Protein AF-A0A7C4VIV5-F1 (afdb_monomer_lite)

Radius of gyration: 17.51 Å; chains: 1; bounding box: 39×31×44 Å

pLDDT: mean 80.07, std 12.73, range [42.81, 94.5]

Structure (mmCIF, N/CA/C/O backbone):
data_AF-A0A7C4VIV5-F1
#
_entry.id   AF-A0A7C4VIV5-F1
#
loop_
_atom_site.group_PDB
_atom_site.id
_atom_site.type_symbol
_atom_site.label_atom_id
_atom_site.label_alt_id
_atom_site.label_comp_id
_atom_site.label_asym_id
_atom_site.label_entity_id
_atom_site.label_seq_id
_atom_site.pdbx_PDB_ins_code
_atom_site.Cartn_x
_atom_site.Cartn_y
_atom_site.Cartn_z
_atom_site.occupancy
_atom_site.B_iso_or_equiv
_atom_site.auth_seq_id
_atom_site.auth_comp_id
_atom_site.auth_asym_id
_atom_site.auth_atom_id
_atom_site.pdbx_PDB_model_num
ATOM 1 N N . MET A 1 1 ? 10.163 8.327 14.473 1.00 42.81 1 MET A N 1
ATOM 2 C CA . MET A 1 1 ? 9.371 8.038 15.684 1.00 42.81 1 MET A CA 1
ATOM 3 C C . MET A 1 1 ? 8.022 7.521 15.226 1.00 42.81 1 MET A C 1
ATOM 5 O O . MET A 1 1 ? 7.476 8.104 14.304 1.00 42.81 1 MET A O 1
ATOM 9 N N . THR A 1 2 ? 7.533 6.411 15.775 1.00 55.75 2 THR A N 1
ATOM 10 C CA . THR A 1 2 ? 6.144 5.966 15.572 1.00 55.75 2 THR A CA 1
ATOM 11 C C . THR A 1 2 ? 5.234 6.867 16.392 1.00 55.75 2 THR A C 1
ATOM 13 O O . THR A 1 2 ? 5.398 6.943 17.608 1.00 55.75 2 THR A O 1
ATOM 16 N N . ASN A 1 3 ? 4.321 7.575 15.735 1.00 67.56 3 ASN A N 1
ATOM 17 C CA . ASN A 1 3 ? 3.334 8.410 16.404 1.00 67.56 3 ASN A CA 1
ATOM 18 C C . ASN A 1 3 ? 2.073 7.562 16.594 1.00 67.56 3 ASN A C 1
ATOM 20 O O . ASN A 1 3 ? 1.203 7.528 15.731 1.00 67.56 3 ASN A O 1
ATOM 24 N N . GLY A 1 4 ? 2.036 6.771 17.664 1.00 72.25 4 GLY A N 1
ATOM 25 C CA . GLY A 1 4 ? 0.949 5.831 17.920 1.00 72.25 4 GLY A CA 1
ATOM 26 C C . GLY A 1 4 ? 0.474 5.930 19.358 1.00 72.25 4 GLY A C 1
ATOM 27 O O . GLY A 1 4 ? 1.285 5.898 20.283 1.00 72.25 4 GLY A O 1
ATOM 28 N N . LYS A 1 5 ? -0.841 6.044 19.542 1.00 80.31 5 LYS A N 1
ATOM 29 C CA . LYS A 1 5 ? -1.493 5.890 20.847 1.00 80.31 5 LYS A CA 1
ATOM 30 C C . LYS A 1 5 ? -2.266 4.580 20.853 1.00 80.31 5 LYS A C 1
ATOM 32 O O . LYS A 1 5 ? -2.682 4.097 19.803 1.00 80.31 5 LYS A O 1
ATOM 37 N N . VAL A 1 6 ? -2.439 4.004 22.033 1.00 83.75 6 VAL A N 1
ATOM 38 C CA . VAL A 1 6 ? -3.310 2.847 22.235 1.00 83.75 6 VAL A CA 1
ATOM 39 C C . VAL A 1 6 ? -4.569 3.339 22.929 1.00 83.75 6 VAL A C 1
ATOM 41 O O . VAL A 1 6 ? -4.486 4.086 23.902 1.00 83.75 6 VAL A O 1
ATOM 44 N N . GLU A 1 7 ? -5.724 2.938 22.415 1.00 86.12 7 GLU A N 1
ATOM 45 C CA . GLU A 1 7 ? -7.029 3.276 22.970 1.00 86.12 7 GLU A CA 1
ATOM 46 C C . GLU A 1 7 ? -7.867 2.013 23.144 1.00 86.12 7 GLU A C 1
ATOM 48 O O . GLU A 1 7 ? -7.751 1.041 22.392 1.00 86.12 7 GLU A O 1
ATOM 53 N N . PHE A 1 8 ? -8.725 2.017 24.160 1.00 84.12 8 PHE A N 1
ATOM 54 C CA . PHE A 1 8 ? -9.657 0.924 24.381 1.00 84.12 8 PHE A CA 1
ATOM 55 C C . PHE A 1 8 ? -10.853 1.051 23.433 1.00 84.12 8 PHE A C 1
ATOM 57 O O . PHE A 1 8 ? -11.675 1.958 23.563 1.00 84.12 8 PHE A O 1
ATOM 64 N N . VAL A 1 9 ? -10.974 0.106 22.503 1.00 77.00 9 VAL A N 1
ATOM 65 C CA . VAL A 1 9 ? -12.072 0.015 21.540 1.00 77.00 9 VAL A CA 1
ATOM 66 C C . VAL A 1 9 ? -13.219 -0.754 22.189 1.00 77.00 9 VAL A C 1
ATOM 68 O O . VAL A 1 9 ? -13.153 -1.976 22.380 1.00 77.00 9 VAL A O 1
ATOM 71 N N . LYS A 1 10 ? -14.276 -0.031 22.572 1.00 77.81 10 LYS A N 1
ATOM 72 C CA . LYS A 1 10 ? -15.392 -0.563 23.372 1.00 77.81 10 LYS A CA 1
ATOM 73 C C . LYS A 1 10 ? -16.167 -1.656 22.636 1.00 77.81 10 LYS A C 1
ATOM 75 O O . LYS A 1 10 ? -16.580 -2.631 23.261 1.00 77.81 10 LYS A O 1
ATOM 80 N N . GLU A 1 11 ? -16.313 -1.518 21.323 1.00 72.75 11 GLU A N 1
ATOM 81 C CA . GLU A 1 11 ? -17.073 -2.394 20.428 1.00 72.75 11 GLU A CA 1
ATOM 82 C C . GLU A 1 11 ? -16.509 -3.817 20.415 1.00 72.75 11 GLU A C 1
ATOM 84 O O . GLU A 1 11 ? -17.258 -4.790 20.417 1.00 72.75 11 GLU A O 1
ATOM 89 N N . VAL A 1 12 ? -15.179 -3.942 20.456 1.00 70.69 12 VAL A N 1
ATOM 90 C CA . VAL A 1 12 ? -14.474 -5.235 20.475 1.00 70.69 12 VAL A CA 1
ATOM 91 C C . VAL A 1 12 ? -13.895 -5.580 21.847 1.00 70.69 12 VAL A C 1
ATOM 93 O O . VAL A 1 12 ? -13.284 -6.639 22.000 1.00 70.69 12 VAL A O 1
ATOM 96 N N . ARG A 1 13 ? -14.101 -4.707 22.844 1.00 75.50 13 ARG A N 1
ATOM 97 C CA . ARG A 1 13 ? -13.598 -4.813 24.224 1.00 75.50 13 ARG A CA 1
ATOM 98 C C . ARG A 1 13 ? -12.100 -5.124 24.288 1.00 75.50 13 ARG A C 1
ATOM 100 O O . ARG A 1 13 ? -11.673 -6.016 25.024 1.00 75.50 13 ARG A O 1
ATOM 107 N N . ARG A 1 14 ? -11.304 -4.426 23.476 1.00 75.94 14 ARG A N 1
ATOM 108 C CA . ARG A 1 14 ? -9.852 -4.625 23.365 1.00 75.94 14 ARG A CA 1
ATOM 109 C C . ARG A 1 14 ? -9.134 -3.307 23.163 1.00 75.94 14 ARG A C 1
ATOM 111 O O . ARG A 1 14 ? -9.693 -2.368 22.612 1.00 75.94 14 ARG A O 1
ATOM 118 N N . GLU A 1 15 ? -7.870 -3.283 23.548 1.00 80.94 15 GLU A N 1
ATOM 119 C CA . GLU A 1 15 ? -6.954 -2.222 23.157 1.00 80.94 15 GLU A CA 1
ATOM 120 C C . GLU A 1 15 ? -6.603 -2.332 21.671 1.00 80.94 15 GLU A C 1
ATOM 122 O O . GLU A 1 15 ? -6.364 -3.424 21.144 1.00 80.94 15 GLU A O 1
ATOM 127 N N . GLY A 1 16 ? -6.589 -1.188 20.999 1.00 80.00 16 GLY A N 1
ATOM 128 C CA . GLY A 1 16 ? -6.219 -1.050 19.601 1.00 80.00 16 GLY A CA 1
ATOM 129 C C . GLY A 1 16 ? -5.403 0.214 19.379 1.00 80.00 16 GLY A C 1
ATOM 130 O O . GLY A 1 16 ? -5.332 1.090 20.240 1.00 80.00 16 GLY A O 1
ATOM 131 N N . ALA A 1 17 ? -4.774 0.308 18.212 1.00 84.75 17 ALA A N 1
ATOM 132 C CA . ALA A 1 17 ? -4.161 1.556 17.789 1.00 84.75 17 ALA A CA 1
ATOM 133 C C . ALA A 1 17 ? -5.238 2.639 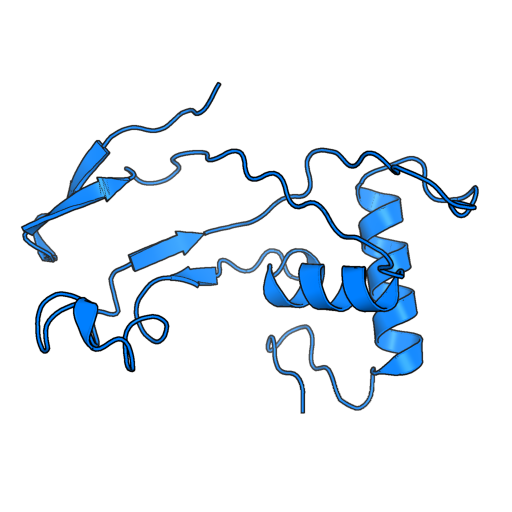17.653 1.00 84.75 17 ALA A C 1
ATOM 135 O O . ALA A 1 17 ? -6.269 2.406 17.018 1.00 84.75 17 ALA A O 1
ATOM 136 N N . ALA A 1 18 ? -4.985 3.813 18.228 1.00 84.31 18 ALA A N 1
ATOM 137 C CA . ALA A 1 18 ? -5.834 4.978 18.049 1.00 84.31 18 ALA A CA 1
ATOM 138 C C . ALA A 1 18 ? -5.913 5.345 16.555 1.00 84.31 18 ALA A C 1
ATOM 140 O O . ALA A 1 18 ? -4.928 5.139 15.826 1.00 84.31 18 ALA A O 1
ATOM 141 N N . PRO A 1 19 ? -7.036 5.913 16.083 1.00 83.81 19 PRO A N 1
ATOM 142 C CA . PRO A 1 19 ? -7.141 6.424 14.721 1.00 83.81 19 PRO A CA 1
ATOM 143 C C . PRO A 1 19 ? -5.966 7.343 14.361 1.00 83.81 19 PRO A C 1
ATOM 145 O O . PRO A 1 19 ? -5.478 8.100 15.198 1.00 83.81 19 PRO A O 1
ATOM 148 N N . ASN A 1 20 ? -5.519 7.277 13.104 1.00 85.06 20 ASN A N 1
ATOM 149 C CA . ASN A 1 20 ? -4.375 8.036 12.577 1.00 85.06 20 ASN A CA 1
ATOM 150 C C . ASN A 1 20 ? -3.014 7.720 13.224 1.00 85.06 20 ASN A C 1
ATOM 152 O O . ASN A 1 20 ? -2.059 8.465 13.022 1.00 85.06 20 ASN A O 1
ATOM 156 N N . SER A 1 21 ? -2.897 6.622 13.976 1.00 88.81 21 SER A N 1
ATOM 157 C CA . SER A 1 21 ? -1.587 6.146 14.423 1.00 88.81 21 SER A CA 1
ATOM 158 C C . SER A 1 21 ? -0.698 5.797 13.226 1.00 88.81 21 SER A C 1
ATOM 160 O O . SER A 1 21 ? -1.123 5.104 12.300 1.00 88.81 21 S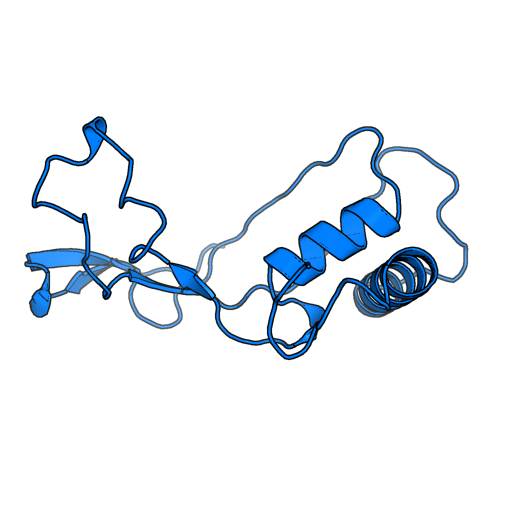ER A O 1
ATOM 162 N N . GLU A 1 22 ? 0.557 6.234 13.277 1.00 90.31 22 GLU A N 1
ATOM 163 C CA . GLU A 1 22 ? 1.542 6.020 12.223 1.00 90.31 22 GLU A CA 1
ATOM 164 C C . GLU A 1 22 ? 2.527 4.910 12.588 1.00 90.31 22 GLU A C 1
ATOM 166 O O . GLU A 1 22 ? 3.191 4.932 13.632 1.00 90.31 22 GLU A O 1
ATOM 171 N N . PHE A 1 23 ? 2.681 3.963 11.665 1.00 87.69 23 PHE A N 1
ATOM 172 C CA . PHE A 1 23 ? 3.597 2.838 11.791 1.00 87.69 23 PHE A CA 1
ATOM 173 C C . PHE A 1 23 ? 4.653 2.906 10.699 1.00 87.69 23 PHE A C 1
ATOM 175 O O . PHE A 1 23 ? 4.342 3.097 9.525 1.00 87.69 23 PHE A O 1
ATOM 182 N N . LYS A 1 24 ? 5.915 2.691 11.076 1.00 90.94 24 LYS A N 1
ATOM 183 C CA . LYS A 1 24 ? 6.986 2.503 10.101 1.00 90.94 24 LYS A CA 1
ATOM 184 C C . LYS A 1 24 ? 7.125 1.018 9.798 1.00 90.94 24 LYS A C 1
ATOM 186 O O . LYS A 1 24 ? 7.481 0.241 10.680 1.00 90.94 24 LYS A O 1
ATOM 191 N N . VAL A 1 25 ? 6.890 0.647 8.546 1.00 90.31 25 VAL A N 1
ATOM 192 C CA . VAL A 1 25 ? 7.125 -0.706 8.036 1.00 90.31 25 VAL A CA 1
ATOM 193 C C . VAL A 1 25 ? 8.318 -0.656 7.090 1.00 90.31 25 VAL A C 1
ATOM 195 O O . VAL A 1 25 ? 8.371 0.196 6.208 1.00 90.31 25 VAL A O 1
ATOM 198 N N . ASN A 1 26 ? 9.278 -1.560 7.282 1.00 92.25 26 ASN A N 1
ATOM 199 C CA . ASN A 1 26 ? 10.365 -1.774 6.333 1.00 92.25 26 ASN A CA 1
ATOM 200 C C . ASN A 1 26 ? 10.143 -3.130 5.664 1.00 92.25 26 ASN A C 1
ATOM 202 O O . ASN A 1 26 ? 9.981 -4.134 6.359 1.00 92.25 26 ASN A O 1
ATOM 206 N N . VAL A 1 27 ? 10.145 -3.152 4.333 1.00 90.56 27 VAL A N 1
ATOM 207 C CA . VAL A 1 27 ? 10.060 -4.379 3.536 1.00 90.56 27 VAL A CA 1
ATOM 208 C C . VAL A 1 27 ? 11.391 -4.566 2.824 1.00 90.56 27 VAL A C 1
ATOM 210 O O . VAL A 1 27 ? 11.902 -3.636 2.203 1.00 90.56 27 VAL A O 1
ATOM 213 N N . SER A 1 28 ? 11.959 -5.762 2.935 1.00 90.12 28 SER A N 1
ATOM 214 C CA . SER A 1 28 ? 13.170 -6.152 2.217 1.00 90.12 28 SER A CA 1
ATOM 215 C C . SER A 1 28 ? 12.811 -7.243 1.225 1.00 90.12 28 SER A C 1
ATOM 217 O O . SER A 1 28 ? 12.239 -8.262 1.607 1.00 90.12 28 SER A O 1
ATOM 219 N N . LEU A 1 29 ? 13.139 -7.007 -0.040 1.00 84.94 29 LEU A N 1
ATOM 220 C CA . LEU A 1 29 ? 12.914 -7.941 -1.133 1.00 84.94 29 LEU A CA 1
ATOM 221 C C . LEU A 1 29 ? 14.270 -8.431 -1.640 1.00 84.94 29 LEU A C 1
ATOM 223 O O . LEU A 1 29 ? 15.213 -7.646 -1.747 1.00 84.94 29 LEU A O 1
ATOM 227 N N . LEU A 1 30 ? 14.364 -9.725 -1.930 1.00 86.94 30 LEU A N 1
ATOM 228 C CA . LEU A 1 30 ? 15.553 -10.360 -2.491 1.00 86.94 30 LEU A CA 1
ATOM 229 C C . LEU A 1 30 ? 15.188 -10.922 -3.860 1.00 86.94 30 LEU A C 1
ATOM 231 O O . LEU A 1 30 ? 14.160 -11.582 -3.977 1.00 86.94 30 LEU A O 1
ATOM 235 N N . ASN A 1 31 ? 16.036 -10.677 -4.862 1.00 84.44 31 ASN A N 1
ATOM 236 C CA . ASN A 1 31 ? 15.825 -11.119 -6.247 1.00 84.44 31 ASN A CA 1
ATOM 237 C C . ASN A 1 31 ? 14.466 -10.695 -6.833 1.00 84.44 31 ASN A C 1
ATOM 239 O O . ASN A 1 31 ? 13.871 -11.449 -7.595 1.00 84.44 31 ASN A O 1
ATOM 243 N N . ALA A 1 32 ? 13.975 -9.516 -6.447 1.00 87.00 32 ALA A N 1
ATOM 244 C CA . ALA A 1 32 ? 12.724 -8.964 -6.951 1.00 87.00 32 ALA A CA 1
ATOM 245 C C . ALA A 1 32 ? 12.986 -8.005 -8.112 1.00 87.00 32 ALA A C 1
ATOM 247 O O . ALA A 1 32 ? 13.926 -7.205 -8.055 1.00 87.00 32 ALA A O 1
ATOM 248 N N . ASP A 1 33 ? 12.133 -8.065 -9.129 1.00 89.38 33 ASP A N 1
ATOM 249 C CA . ASP A 1 33 ? 12.123 -7.108 -10.231 1.00 89.38 33 ASP A CA 1
ATOM 250 C C . ASP A 1 33 ? 11.033 -6.026 -10.047 1.00 89.38 33 ASP A C 1
ATOM 252 O O . ASP A 1 33 ? 10.352 -5.939 -9.019 1.00 89.38 33 ASP A O 1
ATOM 256 N N . PHE A 1 34 ? 10.876 -5.149 -11.043 1.00 91.56 34 PHE A N 1
ATOM 257 C CA . PHE A 1 34 ? 9.852 -4.098 -11.011 1.00 91.56 34 PHE A CA 1
ATOM 258 C C . PHE A 1 34 ? 8.418 -4.629 -11.108 1.00 91.56 34 PHE A C 1
ATOM 260 O O . PHE A 1 34 ? 7.499 -3.953 -10.649 1.00 91.56 34 PHE A O 1
ATOM 267 N N . VAL A 1 35 ? 8.212 -5.818 -11.675 1.00 92.50 35 VAL A N 1
ATOM 268 C CA . VAL A 1 35 ? 6.896 -6.460 -11.719 1.00 92.50 35 VAL A CA 1
ATOM 269 C C . VAL A 1 35 ? 6.527 -6.948 -10.322 1.00 92.50 35 VAL A C 1
ATOM 271 O O . VAL A 1 35 ? 5.423 -6.669 -9.858 1.00 92.50 35 VAL A O 1
ATOM 274 N N . ASP A 1 36 ? 7.451 -7.612 -9.625 1.00 92.00 36 ASP A N 1
ATOM 275 C CA . ASP A 1 36 ? 7.255 -8.055 -8.240 1.00 92.00 36 ASP A CA 1
ATOM 276 C C . ASP A 1 36 ? 6.974 -6.868 -7.313 1.00 92.00 36 ASP A C 1
ATOM 278 O O . ASP A 1 36 ? 6.079 -6.912 -6.462 1.00 92.00 36 ASP A O 1
ATOM 282 N N . LEU A 1 37 ? 7.709 -5.770 -7.511 1.00 92.31 37 LEU A N 1
ATOM 283 C CA . LEU A 1 37 ? 7.476 -4.529 -6.786 1.00 92.31 37 LEU A CA 1
ATOM 284 C C . LEU A 1 37 ? 6.098 -3.935 -7.110 1.00 92.31 37 LEU A C 1
ATOM 286 O O . LEU A 1 37 ? 5.401 -3.479 -6.205 1.00 92.31 37 LEU A O 1
ATOM 290 N N . GLY A 1 38 ? 5.676 -3.985 -8.374 1.00 93.19 38 GLY A N 1
ATOM 291 C CA . GLY A 1 38 ? 4.346 -3.560 -8.794 1.00 93.19 38 GLY A CA 1
ATOM 292 C C . GLY A 1 38 ? 3.235 -4.383 -8.142 1.00 93.19 38 GLY A C 1
ATOM 293 O O . GLY A 1 38 ? 2.272 -3.811 -7.633 1.00 93.19 38 GLY A O 1
ATOM 294 N N . LEU A 1 39 ? 3.384 -5.710 -8.075 1.00 92.31 39 LEU A N 1
ATOM 295 C CA . LEU A 1 39 ? 2.450 -6.595 -7.370 1.00 92.31 39 LEU A CA 1
ATOM 296 C C . LEU A 1 39 ? 2.374 -6.256 -5.878 1.00 92.31 39 LEU A C 1
ATOM 298 O O . LEU A 1 39 ? 1.281 -6.177 -5.317 1.00 92.31 39 LEU A O 1
ATOM 302 N N . LEU A 1 40 ? 3.521 -6.004 -5.238 1.00 92.62 40 LEU A N 1
ATOM 303 C CA . LEU A 1 40 ? 3.562 -5.565 -3.843 1.00 92.62 40 LEU A CA 1
ATOM 304 C C . LEU A 1 40 ? 2.825 -4.232 -3.653 1.00 92.62 40 LEU A C 1
ATOM 306 O O . LEU A 1 40 ? 2.018 -4.104 -2.735 1.00 92.62 40 LEU A O 1
ATOM 310 N N . PHE A 1 41 ? 3.089 -3.245 -4.511 1.00 93.31 41 PHE A N 1
ATOM 311 C CA . PHE A 1 41 ? 2.454 -1.928 -4.445 1.00 93.31 41 PHE A CA 1
ATOM 312 C C . PHE A 1 41 ? 0.950 -1.992 -4.706 1.00 93.31 41 PHE A C 1
ATOM 314 O O . PHE A 1 41 ? 0.200 -1.279 -4.040 1.00 93.31 41 PHE A O 1
ATOM 321 N N . SER A 1 42 ? 0.506 -2.873 -5.603 1.00 90.88 42 SER A N 1
ATOM 322 C CA . SER A 1 42 ? -0.910 -3.166 -5.821 1.00 90.88 42 SER A CA 1
ATOM 323 C C . SER A 1 42 ? -1.545 -3.779 -4.572 1.00 90.88 42 SER A C 1
ATOM 325 O O . SER A 1 42 ? -2.524 -3.237 -4.072 1.00 90.88 42 SER A O 1
ATOM 327 N N . GLY A 1 43 ? -0.946 -4.820 -3.983 1.00 87.44 43 GLY A N 1
ATOM 328 C CA . GLY A 1 43 ? -1.465 -5.442 -2.757 1.00 87.44 43 GLY A CA 1
ATOM 329 C C . GLY A 1 43 ? -1.430 -4.536 -1.518 1.00 87.44 43 GLY A C 1
ATOM 330 O O . GLY A 1 43 ? -2.145 -4.786 -0.548 1.00 87.44 43 GLY A O 1
ATOM 331 N N . MET A 1 44 ? -0.600 -3.489 -1.537 1.00 90.69 44 MET A N 1
ATOM 332 C CA . MET A 1 44 ? -0.548 -2.435 -0.518 1.00 90.69 44 MET A CA 1
ATOM 333 C C . MET A 1 44 ? -1.405 -1.208 -0.862 1.00 90.69 44 MET A C 1
ATOM 335 O O . MET A 1 44 ? -1.382 -0.240 -0.104 1.00 90.69 44 MET A O 1
ATOM 339 N N . GLU A 1 45 ? -2.163 -1.245 -1.964 1.00 91.00 45 GLU A N 1
ATOM 340 C CA . GLU A 1 45 ? -3.014 -0.146 -2.443 1.00 91.00 45 GLU A CA 1
ATOM 341 C C . GLU A 1 45 ? -2.254 1.190 -2.587 1.00 91.00 45 GLU A C 1
ATOM 343 O O . GLU A 1 45 ? -2.815 2.278 -2.455 1.00 91.00 45 GLU A O 1
ATOM 348 N N . ILE A 1 46 ? -0.949 1.138 -2.884 1.00 93.25 46 ILE A N 1
ATOM 349 C CA . ILE A 1 46 ? -0.111 2.339 -3.064 1.00 93.25 46 ILE A CA 1
ATOM 350 C C . ILE A 1 46 ? -0.527 3.100 -4.330 1.00 93.25 46 ILE A C 1
ATOM 352 O O . ILE A 1 46 ? -0.493 4.327 -4.370 1.00 93.25 46 ILE A O 1
ATOM 356 N N . PHE A 1 47 ? -0.956 2.369 -5.357 1.00 92.00 47 PHE A N 1
ATOM 357 C CA . PHE A 1 47 ? -1.391 2.905 -6.644 1.00 92.00 47 PHE A CA 1
ATOM 358 C C . PHE A 1 47 ? -2.696 3.706 -6.569 1.00 92.00 47 PHE A C 1
ATOM 360 O O . PHE A 1 47 ? -2.799 4.758 -7.203 1.00 92.00 47 PHE A O 1
ATOM 367 N N . THR A 1 48 ? -3.674 3.215 -5.812 1.00 89.19 48 THR A N 1
ATOM 368 C CA . THR A 1 48 ? -5.012 3.817 -5.678 1.00 89.19 48 THR A CA 1
ATOM 369 C C . THR A 1 48 ? -5.108 4.733 -4.458 1.00 89.19 48 THR A C 1
ATOM 371 O O . THR A 1 48 ? -6.008 5.563 -4.366 1.00 89.19 48 THR A O 1
ATOM 374 N N . SER A 1 49 ? -4.175 4.601 -3.503 1.00 86.19 49 SER A N 1
ATOM 375 C CA . SER A 1 49 ? -4.250 5.222 -2.177 1.00 86.19 49 SER A CA 1
ATOM 376 C C . SER A 1 49 ? -5.489 4.813 -1.366 1.00 86.19 49 SER A C 1
ATOM 378 O O . SER A 1 49 ? -5.827 5.493 -0.387 1.00 86.19 49 SER A O 1
ATOM 380 N N . THR A 1 50 ? -6.148 3.713 -1.745 1.00 86.88 50 THR A N 1
ATOM 381 C CA . THR A 1 50 ? -7.329 3.183 -1.062 1.00 86.88 50 THR A CA 1
ATOM 382 C C . THR A 1 50 ? -6.929 2.555 0.274 1.00 86.88 50 THR A C 1
ATOM 384 O O . THR A 1 50 ? -5.974 1.782 0.339 1.00 86.88 50 THR A O 1
ATOM 387 N N . PRO A 1 51 ? -7.627 2.856 1.382 1.00 87.00 51 PRO A N 1
ATOM 388 C CA . PRO A 1 51 ? -7.332 2.207 2.649 1.00 87.00 51 PRO A CA 1
ATOM 389 C C . PRO A 1 51 ? -7.653 0.704 2.620 1.00 87.00 51 PRO A C 1
ATOM 391 O O . PRO A 1 51 ? -8.755 0.295 2.262 1.00 87.00 51 PRO A O 1
ATOM 394 N N . ILE A 1 52 ? -6.712 -0.119 3.079 1.00 84.81 52 ILE A N 1
ATOM 395 C CA . ILE A 1 52 ? -6.862 -1.570 3.192 1.00 84.81 52 ILE A CA 1
ATOM 396 C C . ILE A 1 52 ? -7.560 -1.916 4.502 1.00 84.81 52 ILE A C 1
ATOM 398 O O . ILE A 1 52 ? -7.110 -1.530 5.584 1.00 84.81 52 ILE A O 1
ATOM 402 N N . LEU A 1 53 ? -8.615 -2.724 4.415 1.00 77.62 53 LEU A N 1
ATOM 403 C CA . LEU A 1 53 ? -9.261 -3.316 5.581 1.00 77.62 53 LEU A CA 1
ATOM 404 C C . LEU A 1 53 ? -8.397 -4.436 6.169 1.00 77.62 53 LEU A C 1
ATOM 406 O O . LEU A 1 53 ? -8.082 -5.420 5.496 1.00 77.62 53 LEU A O 1
ATOM 410 N N . ILE A 1 54 ? -8.072 -4.345 7.457 1.00 74.31 54 ILE A N 1
ATOM 411 C CA . ILE A 1 54 ? -7.376 -5.420 8.168 1.00 74.31 54 ILE A CA 1
ATOM 412 C C . ILE A 1 54 ? -8.371 -6.209 9.025 1.00 74.31 54 ILE A C 1
ATOM 414 O O . ILE A 1 54 ? -9.339 -5.685 9.548 1.00 74.31 54 ILE A O 1
ATOM 418 N N . GLY A 1 55 ? -8.152 -7.517 9.173 1.00 65.56 55 GLY A N 1
ATOM 419 C CA . GLY A 1 55 ? -8.819 -8.336 10.195 1.00 65.56 55 GLY A CA 1
ATOM 420 C C . GLY A 1 55 ? -10.005 -9.187 9.741 1.00 65.56 55 GLY A C 1
ATOM 421 O O . GLY A 1 55 ? -10.046 -10.352 10.133 1.00 65.56 55 GLY A O 1
ATOM 422 N N . ALA A 1 56 ? -10.892 -8.693 8.870 1.00 59.72 56 ALA A N 1
ATOM 423 C CA . ALA A 1 56 ? -12.136 -9.403 8.525 1.00 59.72 56 ALA A CA 1
ATOM 424 C C . ALA A 1 56 ? -11.905 -10.792 7.897 1.00 59.72 56 ALA A C 1
ATOM 426 O O . ALA A 1 56 ? -12.473 -11.794 8.334 1.00 59.72 56 ALA A O 1
ATOM 427 N N . LEU A 1 57 ? -11.022 -10.870 6.897 1.00 59.62 57 LEU A N 1
ATOM 428 C CA . LEU A 1 57 ? -10.723 -12.114 6.174 1.00 59.62 57 LEU A CA 1
ATOM 429 C C . LEU A 1 57 ? -9.407 -12.762 6.618 1.00 59.62 57 LEU A C 1
ATOM 431 O O . LEU A 1 57 ? -9.278 -13.986 6.590 1.00 59.62 57 LEU A O 1
ATOM 435 N N . LYS A 1 58 ? -8.454 -11.957 7.109 1.00 60.94 58 LYS A N 1
ATOM 436 C CA . LYS A 1 58 ? -7.100 -12.396 7.493 1.00 60.94 58 LYS A CA 1
ATOM 437 C C . LYS A 1 58 ? -7.105 -13.504 8.549 1.00 60.94 58 LYS A C 1
ATOM 439 O O . LYS A 1 58 ? -6.235 -14.372 8.543 1.00 60.94 58 LYS A O 1
ATOM 444 N N . TYR A 1 59 ? -8.085 -13.494 9.452 1.00 63.72 59 TYR A N 1
ATOM 445 C CA . TYR A 1 59 ? -8.175 -14.467 10.543 1.00 63.72 59 TYR A CA 1
ATOM 446 C C . TYR A 1 59 ? -9.230 -15.556 10.330 1.00 63.72 59 TYR A C 1
ATOM 448 O O . TYR A 1 59 ? -9.360 -16.438 11.182 1.00 63.72 59 TYR A O 1
ATOM 456 N N . ARG A 1 60 ? -9.936 -15.558 9.188 1.00 62.53 60 ARG A N 1
ATOM 457 C CA . ARG A 1 60 ? -10.999 -16.533 8.891 1.00 62.53 60 ARG A CA 1
ATOM 458 C C . ARG A 1 60 ? -10.519 -17.983 9.022 1.00 62.53 60 ARG A C 1
ATOM 460 O O . ARG A 1 60 ? -11.231 -18.811 9.580 1.00 62.53 60 ARG A O 1
ATOM 467 N N . PHE A 1 61 ? -9.291 -18.272 8.588 1.00 66.19 61 PHE A N 1
ATOM 468 C CA . PHE A 1 61 ? -8.721 -19.627 8.578 1.00 66.19 61 PHE A CA 1
ATOM 469 C C . PHE A 1 61 ? -7.675 -19.885 9.675 1.00 66.19 61 PHE A C 1
ATOM 471 O O . PHE A 1 61 ? -7.135 -20.986 9.774 1.00 66.19 61 PHE A O 1
ATOM 478 N N . ASN A 1 62 ? -7.379 -18.903 10.534 1.00 63.03 62 ASN A N 1
ATOM 479 C CA . ASN A 1 62 ? -6.362 -19.074 11.569 1.00 63.03 62 ASN A CA 1
ATOM 480 C C . ASN A 1 62 ? -6.946 -19.821 12.784 1.00 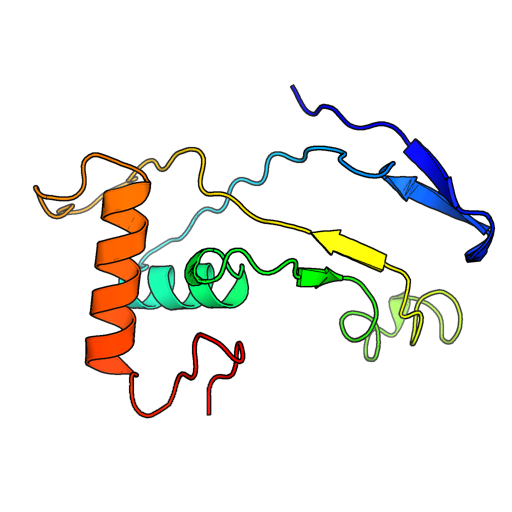63.03 62 ASN A C 1
ATOM 482 O O . ASN A 1 62 ? -7.807 -19.298 13.492 1.00 63.03 62 ASN A O 1
ATOM 486 N N . LYS A 1 63 ? -6.476 -21.052 13.035 1.00 67.69 63 LYS A N 1
ATOM 487 C CA . LYS A 1 63 ? -6.913 -21.890 14.171 1.00 67.69 63 LYS A CA 1
ATOM 488 C C . LYS A 1 63 ? -6.421 -21.370 15.533 1.00 67.69 63 LYS A C 1
ATOM 490 O O . LYS A 1 63 ? -7.068 -21.622 16.541 1.00 67.69 63 LYS A O 1
ATOM 495 N N . LYS A 1 64 ? -5.316 -20.611 15.574 1.00 64.06 64 LYS A N 1
ATOM 496 C CA . LYS A 1 64 ? -4.719 -20.071 16.816 1.00 64.06 64 LYS A CA 1
ATOM 497 C C . LYS A 1 64 ? -5.479 -18.876 17.389 1.00 64.06 64 LYS A C 1
ATOM 499 O O . LYS A 1 64 ? -5.303 -18.534 18.551 1.00 64.06 64 LYS A O 1
ATOM 504 N N . VAL A 1 65 ? -6.309 -18.225 16.577 1.00 61.25 65 VAL A N 1
ATOM 505 C CA . VAL A 1 65 ? -7.014 -16.992 16.961 1.00 61.25 65 VAL A CA 1
ATOM 506 C C . VAL A 1 65 ? -8.224 -17.273 17.867 1.00 61.25 65 VAL A C 1
ATOM 508 O O . VAL A 1 65 ? -8.809 -16.343 18.416 1.00 61.25 65 VAL A O 1
ATOM 511 N N . GLY A 1 66 ? -8.548 -18.547 18.121 1.00 57.44 66 GLY A N 1
ATOM 512 C CA . GLY A 1 66 ? -9.760 -18.956 18.827 1.00 57.44 66 GLY A CA 1
ATOM 513 C C . GLY A 1 66 ? -10.991 -18.714 17.954 1.00 57.44 66 GLY A C 1
ATOM 514 O O . GLY A 1 66 ? -11.061 -17.732 17.215 1.00 57.44 66 GLY A O 1
ATOM 515 N N . GLU A 1 67 ? -11.968 -19.615 18.010 1.00 58.44 67 GLU A N 1
ATOM 516 C CA . GLU A 1 67 ? -13.060 -19.650 17.024 1.00 58.44 67 GLU A CA 1
ATOM 517 C C . GLU A 1 67 ? -13.913 -18.371 16.985 1.00 58.44 67 GLU A C 1
ATOM 519 O O . GLU A 1 67 ? -14.448 -18.051 15.930 1.00 58.44 67 GLU A O 1
ATOM 524 N N . ASN A 1 68 ? -13.931 -17.584 18.070 1.00 58.50 68 ASN A N 1
ATOM 525 C CA . ASN A 1 68 ? -14.835 -16.438 18.238 1.00 58.50 68 ASN A CA 1
ATOM 526 C C . ASN A 1 68 ? -14.149 -15.097 18.552 1.00 58.50 68 ASN A C 1
ATOM 528 O O . ASN A 1 68 ? -14.823 -14.093 18.750 1.00 58.50 68 ASN A O 1
ATOM 532 N N . ARG A 1 69 ? -12.815 -15.047 18.676 1.00 61.00 69 ARG A N 1
ATOM 533 C CA . ARG A 1 69 ? -12.152 -13.872 19.277 1.00 61.00 69 ARG A CA 1
ATOM 534 C C . ARG A 1 69 ? -11.893 -12.725 18.304 1.00 61.00 69 ARG A C 1
ATOM 536 O O . ARG A 1 69 ? -11.950 -11.580 18.738 1.00 61.00 69 ARG A O 1
ATOM 543 N N . LEU A 1 70 ? -11.541 -13.038 17.057 1.00 58.94 70 LEU A N 1
ATOM 544 C CA . LEU A 1 70 ? -11.316 -12.070 15.967 1.00 58.94 70 LEU A CA 1
ATOM 545 C C . LEU A 1 70 ? -11.795 -12.597 14.600 1.00 58.94 70 LEU A C 1
ATOM 547 O O . LEU A 1 70 ? -11.706 -11.898 13.594 1.00 58.94 70 LEU A O 1
ATOM 551 N N . ARG A 1 71 ? -12.271 -13.846 14.545 1.00 59.31 71 ARG A N 1
ATOM 552 C CA . ARG A 1 71 ? -12.795 -14.469 13.330 1.00 59.31 71 ARG A CA 1
ATOM 553 C C . ARG A 1 71 ? -14.116 -13.777 12.976 1.00 59.31 71 ARG A C 1
ATOM 555 O O . ARG A 1 71 ? -14.982 -13.663 13.835 1.00 59.31 71 ARG A O 1
ATOM 562 N N . ASN A 1 72 ? -14.253 -13.303 11.736 1.00 58.66 72 ASN A N 1
ATOM 563 C CA . ASN A 1 72 ? -15.429 -12.576 11.232 1.00 58.66 72 ASN A CA 1
ATOM 564 C C . ASN A 1 72 ? -15.710 -11.214 11.904 1.00 58.66 72 ASN A C 1
ATOM 566 O O . ASN A 1 72 ? -16.790 -10.656 11.715 1.00 58.66 72 ASN A O 1
ATOM 570 N N . LEU A 1 73 ? -14.758 -10.646 12.655 1.00 56.06 73 LEU A N 1
ATOM 571 C CA . LEU A 1 73 ? -14.854 -9.244 13.059 1.00 56.06 73 LEU A CA 1
ATOM 572 C C . LEU A 1 73 ? -14.418 -8.369 11.882 1.00 56.06 73 LEU A C 1
ATOM 574 O O . LEU A 1 73 ? -13.242 -8.337 11.528 1.00 56.06 73 LEU A O 1
ATOM 578 N N . TYR A 1 74 ? -15.364 -7.623 11.309 1.00 56.47 74 TYR A N 1
ATOM 579 C CA . TYR A 1 74 ? -15.089 -6.568 10.323 1.00 56.47 74 TYR A CA 1
ATOM 580 C C . TYR A 1 74 ? -14.240 -5.420 10.896 1.00 56.47 74 TYR A C 1
ATOM 582 O O . TYR A 1 74 ? -13.706 -4.605 10.154 1.00 56.47 74 TYR A O 1
ATOM 590 N N . LEU A 1 75 ? -14.113 -5.367 12.222 1.00 56.31 75 LEU A N 1
ATOM 591 C CA . LEU A 1 75 ? -13.511 -4.283 12.984 1.00 56.31 75 LEU A CA 1
ATOM 592 C C . LEU A 1 75 ? -12.018 -4.517 13.247 1.00 56.31 75 LEU A C 1
ATOM 594 O O . LEU A 1 75 ? -11.592 -4.590 14.399 1.00 56.31 75 LEU A O 1
ATOM 598 N N . ALA A 1 76 ? -11.201 -4.609 12.203 1.00 64.81 76 ALA A N 1
ATOM 599 C CA . ALA A 1 76 ? -9.835 -4.120 12.355 1.00 64.81 76 ALA 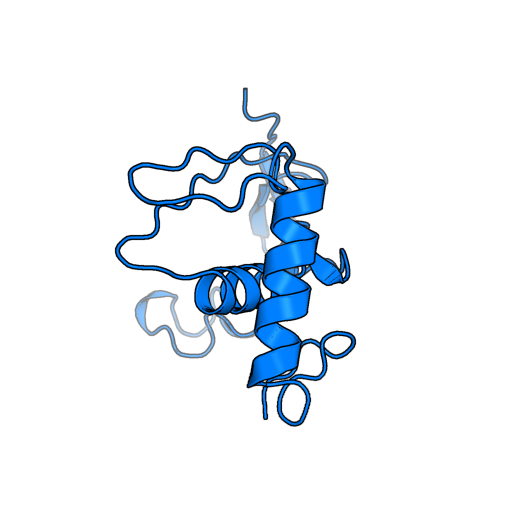A CA 1
ATOM 600 C C . ALA A 1 76 ? -9.610 -2.996 11.347 1.00 64.81 76 ALA A C 1
ATOM 602 O O . ALA A 1 76 ? -10.160 -2.999 10.248 1.00 64.81 76 ALA A O 1
ATOM 603 N N . GLY A 1 77 ? -8.925 -1.959 11.820 1.00 74.06 77 GLY A N 1
ATOM 604 C CA . GLY A 1 77 ? -8.931 -0.645 11.198 1.00 74.06 77 GLY A CA 1
ATOM 605 C C . GLY A 1 77 ? -8.478 -0.638 9.742 1.00 74.06 77 GLY A C 1
ATOM 606 O O . GLY A 1 77 ? -7.926 -1.601 9.207 1.00 74.06 77 GLY A O 1
ATOM 607 N N . LEU A 1 78 ? -8.709 0.505 9.116 1.00 85.38 78 LEU A N 1
ATOM 608 C CA . LEU A 1 78 ? -8.206 0.795 7.789 1.00 85.38 78 LEU A CA 1
ATOM 609 C C . LEU A 1 78 ? -6.734 1.205 7.889 1.00 85.38 78 LEU A C 1
ATOM 611 O O . LEU A 1 78 ? -6.389 2.054 8.712 1.00 85.38 78 LEU A O 1
ATOM 615 N N . LEU A 1 79 ? -5.875 0.622 7.053 1.00 88.50 79 LEU A N 1
ATOM 616 C CA . LEU A 1 79 ? -4.501 1.088 6.873 1.00 88.50 79 LEU A CA 1
ATOM 617 C C . LE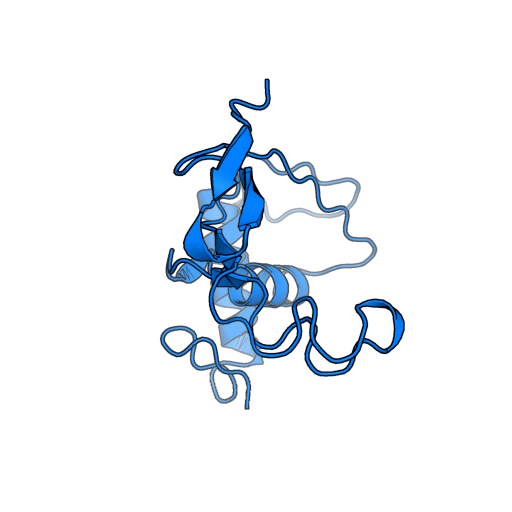U A 1 79 ? -4.338 1.744 5.513 1.00 88.50 79 LEU A C 1
ATOM 619 O O . LEU A 1 79 ? -4.729 1.181 4.497 1.00 88.50 79 LEU A O 1
ATOM 623 N N . LYS A 1 80 ? -3.681 2.898 5.495 1.00 91.81 80 LYS A N 1
ATOM 624 C CA . LYS A 1 80 ? -3.172 3.509 4.271 1.00 91.81 80 LYS A CA 1
ATOM 625 C C . LYS A 1 80 ? -1.657 3.353 4.247 1.00 91.81 80 LYS A C 1
ATOM 627 O O . LYS A 1 80 ? -0.994 3.706 5.222 1.00 91.81 80 LYS A O 1
ATOM 632 N N . PHE A 1 81 ? -1.121 2.824 3.152 1.00 92.94 81 PHE A N 1
ATOM 633 C CA . PHE A 1 81 ? 0.320 2.696 2.958 1.00 92.94 81 PHE A CA 1
ATOM 634 C C . PHE A 1 81 ? 0.852 3.838 2.100 1.00 92.94 81 PHE A C 1
ATOM 636 O O . PHE A 1 81 ? 0.196 4.308 1.174 1.00 92.94 81 PHE A O 1
ATOM 643 N N . GLU A 1 82 ? 2.068 4.272 2.413 1.00 93.81 82 GLU A N 1
ATOM 644 C CA . GLU A 1 82 ? 2.796 5.267 1.638 1.00 93.81 82 GLU A CA 1
ATOM 645 C C . GLU A 1 82 ? 4.274 4.876 1.588 1.00 93.81 82 GLU A C 1
ATOM 647 O O . GLU A 1 82 ? 4.890 4.578 2.618 1.00 93.81 82 GLU A O 1
ATOM 652 N N . LEU A 1 83 ? 4.863 4.895 0.391 1.00 94.50 83 LEU A N 1
ATOM 653 C CA . LEU A 1 83 ? 6.291 4.661 0.221 1.00 94.50 83 LEU A CA 1
ATOM 654 C C . LEU A 1 83 ? 7.079 5.923 0.596 1.00 94.50 83 LEU A C 1
ATOM 656 O O . LEU A 1 83 ? 7.192 6.862 -0.187 1.00 94.50 83 LEU A O 1
ATOM 660 N N . LYS A 1 84 ? 7.667 5.929 1.794 1.00 94.06 84 LYS A N 1
ATOM 661 C CA . LYS A 1 84 ? 8.464 7.070 2.282 1.00 94.06 84 LYS A CA 1
ATOM 662 C C . LYS A 1 84 ? 9.902 7.093 1.774 1.00 94.06 84 LYS A C 1
ATOM 664 O O . LYS A 1 84 ? 10.480 8.162 1.627 1.00 94.06 84 LYS A O 1
ATOM 669 N N . SER A 1 85 ? 10.498 5.929 1.553 1.00 92.25 85 SER A N 1
ATOM 670 C CA . SER A 1 85 ? 11.886 5.810 1.110 1.00 92.25 85 SER A CA 1
ATOM 671 C C . SER A 1 85 ? 12.132 4.427 0.537 1.00 92.25 85 SER A C 1
ATOM 673 O O . SER A 1 85 ? 11.552 3.455 1.023 1.00 92.25 85 SER A O 1
ATOM 675 N N . PHE A 1 86 ? 13.075 4.323 -0.388 1.00 89.75 86 PHE A N 1
ATOM 676 C CA . PHE A 1 86 ? 13.614 3.051 -0.845 1.00 89.75 86 PHE A CA 1
ATOM 677 C C . PHE A 1 86 ? 15.141 3.094 -0.795 1.00 89.75 86 PHE A C 1
ATOM 679 O O . PHE A 1 86 ? 15.751 4.162 -0.837 1.00 89.75 86 PHE A O 1
ATOM 686 N N . LYS A 1 87 ? 15.761 1.921 -0.675 1.00 87.06 87 LYS A N 1
ATOM 687 C CA . LYS A 1 87 ? 17.212 1.769 -0.744 1.00 87.06 87 LYS A CA 1
ATOM 688 C C . LYS A 1 87 ? 17.529 0.515 -1.558 1.00 87.06 87 LYS A C 1
ATOM 690 O O . LYS A 1 87 ? 17.350 -0.583 -1.027 1.00 87.06 87 LYS A O 1
ATOM 695 N N . PRO A 1 88 ? 17.980 0.650 -2.814 1.00 78.06 88 PRO A N 1
ATOM 696 C CA . PRO A 1 88 ? 18.453 -0.484 -3.592 1.00 78.06 88 PRO A CA 1
ATOM 697 C C . PRO A 1 88 ? 19.659 -1.107 -2.891 1.00 78.06 88 PRO A C 1
ATOM 699 O O . PRO A 1 88 ? 20.555 -0.389 -2.445 1.00 78.06 88 PRO A O 1
ATOM 702 N N . ILE A 1 89 ? 19.660 -2.430 -2.747 1.00 69.12 89 ILE A N 1
ATOM 703 C CA . ILE A 1 89 ? 20.770 -3.144 -2.101 1.00 69.12 89 ILE A CA 1
ATOM 704 C C . ILE A 1 89 ? 21.838 -3.485 -3.147 1.00 69.12 89 ILE A C 1
ATOM 706 O O . ILE A 1 89 ? 23.019 -3.273 -2.889 1.00 69.12 89 ILE A O 1
ATOM 710 N N . THR A 1 90 ? 21.425 -3.938 -4.334 1.00 64.69 90 THR A N 1
ATOM 711 C CA . THR A 1 90 ? 22.295 -4.296 -5.467 1.00 64.69 90 THR A CA 1
ATOM 712 C C . THR A 1 90 ? 21.496 -4.291 -6.775 1.00 64.69 90 THR A C 1
ATOM 714 O O . THR A 1 90 ? 20.342 -4.717 -6.759 1.00 64.69 90 THR A O 1
ATOM 717 N N . GLY A 1 91 ? 22.108 -3.881 -7.891 1.00 60.53 91 GLY A N 1
ATOM 718 C CA . GLY A 1 91 ? 21.543 -4.002 -9.245 1.00 60.53 91 GLY A CA 1
ATOM 719 C C . GLY A 1 91 ? 21.531 -2.698 -10.048 1.00 60.53 91 GLY A C 1
ATOM 720 O O . GLY A 1 91 ? 21.568 -1.611 -9.470 1.00 60.53 91 GLY A O 1
ATOM 721 N N . ASP A 1 92 ? 21.468 -2.832 -11.377 1.00 59.22 92 ASP A N 1
ATOM 722 C CA . ASP A 1 92 ? 21.241 -1.732 -12.319 1.00 59.22 92 ASP A CA 1
ATOM 723 C C . ASP A 1 92 ? 19.843 -1.158 -12.087 1.00 59.22 92 ASP A C 1
ATOM 725 O O . ASP A 1 92 ? 18.832 -1.661 -12.580 1.00 59.22 92 ASP A O 1
ATOM 729 N N . PHE A 1 93 ? 19.781 -0.113 -11.270 1.00 70.75 93 PHE A N 1
ATOM 730 C CA . PHE A 1 93 ? 18.573 0.674 -11.125 1.00 70.75 93 PHE A CA 1
ATOM 731 C C . PHE A 1 93 ? 18.414 1.553 -12.368 1.00 70.75 93 PHE A C 1
ATOM 733 O O . PHE A 1 93 ? 19.380 2.218 -12.756 1.00 70.75 93 PHE A O 1
ATOM 740 N N . PRO A 1 94 ? 17.228 1.587 -13.000 1.00 71.38 94 PRO A N 1
ATOM 741 C CA . PRO A 1 94 ? 16.977 2.485 -14.112 1.00 71.38 94 PRO A CA 1
ATOM 742 C C . PRO A 1 94 ? 17.336 3.918 -13.712 1.00 71.38 94 PRO A C 1
ATOM 744 O O . PRO A 1 94 ? 16.927 4.398 -12.653 1.00 71.38 94 PRO A O 1
ATOM 747 N N . SER A 1 95 ? 18.114 4.604 -14.550 1.00 72.31 95 SER A N 1
ATOM 748 C CA . SER A 1 95 ? 18.618 5.954 -14.263 1.00 72.31 95 SER A CA 1
ATOM 749 C C . SER A 1 95 ? 17.505 6.989 -14.068 1.00 72.31 95 SER A C 1
ATOM 751 O O . SER A 1 95 ? 17.731 8.032 -13.462 1.00 72.31 95 SER A O 1
ATOM 753 N N . ASN A 1 96 ? 16.297 6.693 -14.554 1.00 75.00 96 ASN A N 1
ATOM 754 C CA . ASN A 1 96 ? 15.095 7.501 -14.390 1.00 75.00 96 ASN A CA 1
ATOM 755 C C . ASN A 1 96 ? 14.388 7.314 -13.034 1.00 75.00 96 ASN A C 1
ATOM 757 O O . ASN A 1 96 ? 13.384 7.980 -12.800 1.00 75.00 96 ASN A O 1
ATOM 761 N N . VAL A 1 97 ? 14.871 6.443 -12.140 1.00 82.88 97 VAL A N 1
ATOM 762 C CA . VAL A 1 97 ? 14.283 6.256 -10.804 1.00 82.88 97 VAL A CA 1
ATOM 763 C C . VAL A 1 97 ? 15.099 7.009 -9.760 1.00 82.88 97 VAL A C 1
ATOM 765 O O . VAL A 1 97 ? 16.054 6.487 -9.185 1.00 82.88 97 VAL A O 1
ATOM 768 N N . SER A 1 98 ? 14.701 8.255 -9.503 1.00 84.31 98 SER A N 1
ATOM 769 C CA . SER A 1 98 ? 15.367 9.147 -8.543 1.00 84.31 98 SER A CA 1
ATOM 770 C C . SER A 1 98 ? 14.551 9.387 -7.269 1.00 84.31 98 SER A C 1
ATOM 772 O O . SER A 1 98 ? 15.092 9.793 -6.239 1.00 84.31 98 SER A O 1
ATOM 774 N N . SER A 1 99 ? 13.247 9.109 -7.319 1.00 90.81 99 SER A N 1
ATOM 775 C CA . SER A 1 99 ? 12.293 9.387 -6.249 1.00 90.81 99 SER A CA 1
ATOM 776 C C . SER A 1 99 ? 11.345 8.212 -5.987 1.00 90.81 99 SER A C 1
ATOM 778 O O . SER A 1 99 ? 11.210 7.293 -6.797 1.00 90.81 99 SER A O 1
ATOM 780 N N . CYS A 1 100 ? 10.655 8.230 -4.839 1.00 91.88 100 CYS A N 1
ATOM 781 C CA . CYS A 1 100 ? 9.591 7.259 -4.550 1.00 91.88 100 CYS A CA 1
ATOM 782 C C . CYS A 1 100 ? 8.473 7.311 -5.602 1.00 91.88 100 CYS A C 1
ATOM 784 O O . CYS A 1 100 ? 7.877 6.284 -5.906 1.00 91.88 100 CYS A O 1
ATOM 786 N N . TYR A 1 101 ? 8.205 8.495 -6.158 1.00 92.06 101 TYR A N 1
ATOM 787 C CA . TYR A 1 101 ? 7.215 8.677 -7.212 1.00 92.06 101 TYR A CA 1
ATOM 788 C C . TYR A 1 101 ? 7.634 7.957 -8.500 1.00 92.06 101 TYR A C 1
ATOM 790 O O . TYR A 1 101 ? 6.864 7.153 -9.023 1.00 92.06 101 TYR A O 1
ATOM 798 N N . ASP A 1 102 ? 8.879 8.155 -8.943 1.00 92.06 102 ASP A N 1
ATOM 799 C CA . ASP A 1 102 ? 9.418 7.474 -10.128 1.00 92.06 102 ASP A CA 1
ATOM 800 C C . ASP A 1 102 ? 9.374 5.953 -9.950 1.00 92.06 102 ASP A C 1
ATOM 802 O O . ASP A 1 102 ? 8.952 5.228 -10.846 1.00 92.06 102 ASP A O 1
ATOM 806 N N . MET A 1 103 ? 9.746 5.470 -8.759 1.00 91.94 103 MET A N 1
ATOM 807 C CA . MET A 1 103 ? 9.699 4.048 -8.419 1.00 91.94 103 MET A CA 1
ATOM 808 C C . MET A 1 103 ? 8.291 3.468 -8.576 1.00 91.94 103 MET A C 1
ATOM 810 O O . MET A 1 103 ? 8.119 2.406 -9.173 1.00 91.94 103 MET A O 1
ATOM 814 N N . ILE A 1 104 ? 7.288 4.147 -8.012 1.00 94.19 104 ILE A N 1
ATOM 815 C CA . ILE A 1 104 ? 5.891 3.709 -8.073 1.00 94.19 104 ILE A CA 1
ATOM 816 C C . ILE A 1 104 ? 5.424 3.667 -9.529 1.00 94.19 104 ILE A C 1
ATOM 818 O O . ILE A 1 104 ? 4.803 2.686 -9.934 1.00 94.19 104 ILE A O 1
ATOM 822 N N . ASN A 1 105 ? 5.755 4.685 -10.325 1.00 93.75 105 ASN A N 1
ATOM 823 C CA . ASN A 1 105 ? 5.351 4.746 -11.727 1.00 93.75 105 ASN A CA 1
ATOM 824 C C . ASN A 1 105 ? 5.999 3.648 -12.569 1.00 93.75 105 ASN A C 1
ATOM 826 O O . ASN A 1 105 ? 5.284 2.923 -13.253 1.00 93.75 105 ASN A O 1
ATOM 830 N N . VAL A 1 106 ? 7.317 3.457 -12.466 1.00 93.44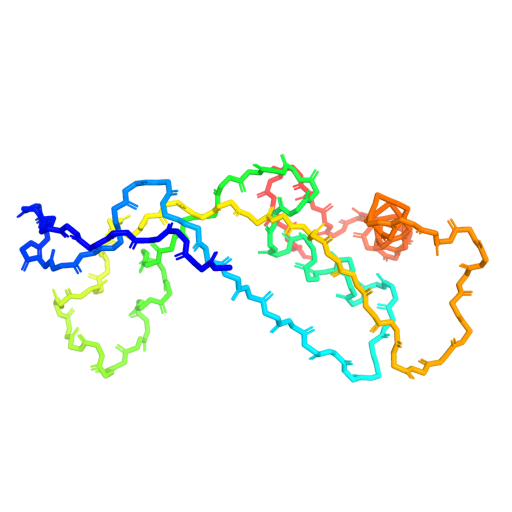 106 VAL A N 1
ATOM 831 C CA . VAL A 1 106 ? 8.016 2.407 -13.224 1.00 93.44 106 VAL A CA 1
ATOM 832 C C . VAL A 1 106 ? 7.500 1.019 -12.834 1.00 93.44 106 VAL A C 1
ATOM 834 O O . VAL A 1 106 ? 7.262 0.184 -13.703 1.00 93.44 106 VAL A O 1
ATOM 837 N N . ALA A 1 107 ? 7.259 0.770 -11.543 1.00 93.62 107 ALA A N 1
ATOM 838 C CA . ALA A 1 107 ? 6.673 -0.489 -11.084 1.00 93.62 107 ALA A CA 1
ATOM 839 C C . ALA A 1 107 ? 5.249 -0.703 -11.629 1.00 93.62 107 ALA A C 1
ATOM 841 O O . ALA A 1 107 ? 4.914 -1.808 -12.056 1.00 93.62 107 ALA A O 1
ATOM 842 N N . ARG A 1 108 ? 4.416 0.349 -11.658 1.00 94.12 108 ARG A N 1
ATOM 843 C CA . ARG A 1 108 ? 3.065 0.305 -12.241 1.00 94.12 108 ARG A CA 1
ATOM 844 C C . ARG A 1 108 ? 3.112 -0.009 -13.735 1.00 94.12 108 ARG A C 1
ATOM 846 O O . ARG A 1 108 ? 2.402 -0.901 -14.184 1.00 94.12 108 ARG A O 1
ATOM 853 N N . GLU A 1 109 ? 3.944 0.704 -14.488 1.00 94.25 109 GLU A N 1
ATOM 854 C CA . GLU A 1 109 ? 4.101 0.509 -15.932 1.00 94.25 109 GLU A CA 1
ATOM 855 C C . GLU A 1 109 ? 4.545 -0.919 -16.249 1.00 94.25 109 GLU A C 1
ATOM 857 O O . GLU A 1 109 ? 3.918 -1.589 -17.065 1.00 94.25 109 GLU A O 1
ATOM 862 N N . LYS A 1 110 ? 5.571 -1.420 -15.550 1.00 94.19 110 LYS A N 1
ATOM 863 C CA . LYS A 1 110 ? 6.092 -2.779 -15.752 1.00 94.19 110 LYS A CA 1
ATOM 864 C C . LYS A 1 110 ? 5.081 -3.857 -15.383 1.00 94.19 110 LYS A C 1
ATOM 866 O O . LYS A 1 110 ? 5.004 -4.884 -16.058 1.00 94.19 110 LYS A O 1
ATOM 871 N N . LEU A 1 111 ? 4.294 -3.627 -14.334 1.00 94.06 111 LEU A N 1
ATOM 872 C CA . LEU A 1 111 ? 3.218 -4.529 -13.952 1.00 94.06 111 LEU A CA 1
ATOM 873 C C . LEU A 1 111 ? 2.149 -4.621 -15.046 1.00 94.06 111 LEU A C 1
ATOM 875 O O . LEU A 1 111 ? 1.785 -5.727 -15.442 1.00 94.06 111 LEU A O 1
ATOM 879 N N . LEU A 1 112 ? 1.669 -3.477 -15.540 1.00 92.75 112 LEU A N 1
ATOM 880 C CA . LEU A 1 112 ? 0.629 -3.423 -16.568 1.00 92.75 112 LEU A CA 1
ATOM 881 C C . LEU A 1 112 ? 1.139 -3.959 -17.912 1.00 92.75 112 LEU A C 1
ATOM 883 O O . LEU A 1 112 ? 0.460 -4.762 -18.539 1.00 92.75 112 LEU A O 1
ATOM 887 N N . GLU A 1 113 ? 2.375 -3.648 -18.306 1.00 94.19 113 GLU A N 1
ATOM 888 C CA . GLU A 1 113 ? 3.002 -4.215 -19.512 1.00 94.19 113 GLU A CA 1
ATOM 889 C C . GLU A 1 113 ? 2.916 -5.754 -19.542 1.00 94.19 113 GLU A C 1
ATOM 891 O O . GLU A 1 113 ? 2.687 -6.350 -20.595 1.00 94.19 113 GLU A O 1
ATOM 896 N N . LYS A 1 114 ? 3.047 -6.405 -18.377 1.00 92.06 114 LYS A N 1
ATOM 897 C CA . LYS A 1 114 ? 3.018 -7.867 -18.256 1.00 92.06 114 LYS A CA 1
ATOM 898 C C . LYS A 1 114 ? 1.629 -8.446 -17.966 1.00 92.06 114 LYS A C 1
ATOM 900 O O . LYS A 1 114 ? 1.329 -9.541 -18.441 1.00 92.06 114 LYS A O 1
ATOM 905 N N . TYR A 1 115 ? 0.802 -7.756 -17.181 1.00 89.88 115 TYR A N 1
ATOM 906 C CA . TYR A 1 115 ? -0.420 -8.319 -16.596 1.00 89.88 115 TYR A CA 1
ATOM 907 C C . TYR A 1 115 ? -1.677 -7.442 -16.729 1.00 89.88 115 TYR A C 1
ATOM 909 O O . TYR A 1 115 ? -2.668 -7.744 -16.072 1.00 89.88 115 TYR A O 1
ATOM 917 N N . ASP A 1 116 ? -1.699 -6.416 -17.585 1.00 86.44 116 ASP A N 1
ATOM 918 C CA . ASP A 1 116 ? -2.859 -5.515 -17.777 1.00 86.44 116 ASP A CA 1
ATOM 919 C C . ASP A 1 116 ? -4.197 -6.259 -17.957 1.00 86.44 116 ASP A C 1
ATOM 921 O O . ASP A 1 116 ? -5.204 -5.913 -17.353 1.00 86.44 116 ASP A O 1
ATOM 925 N N . LYS A 1 117 ? -4.204 -7.380 -18.689 1.00 86.88 117 LYS A N 1
ATOM 926 C CA . LYS A 1 117 ? -5.421 -8.188 -18.913 1.00 86.88 117 LYS A CA 1
ATOM 927 C C . LYS A 1 117 ? -5.930 -8.947 -17.683 1.00 86.88 117 LYS A C 1
ATOM 929 O O . LYS A 1 117 ? -7.046 -9.458 -17.713 1.00 86.88 117 LYS A O 1
ATOM 934 N N . TYR A 1 118 ? -5.101 -9.078 -16.655 1.00 85.56 118 TYR A N 1
ATOM 935 C CA . TYR A 1 118 ? -5.371 -9.874 -15.461 1.00 85.56 118 TYR A CA 1
ATOM 936 C C . TYR A 1 118 ? -5.549 -8.999 -14.223 1.00 85.56 118 TYR A C 1
ATOM 938 O O . TYR A 1 118 ? -6.104 -9.467 -13.235 1.00 85.56 118 TYR A O 1
ATOM 946 N N . ILE A 1 119 ? -5.106 -7.741 -14.254 1.00 83.19 119 ILE A N 1
ATOM 947 C CA . ILE A 1 119 ? -5.098 -6.861 -13.088 1.00 83.19 119 ILE A CA 1
ATOM 948 C C . ILE A 1 119 ? -6.061 -5.700 -13.305 1.00 83.19 119 ILE A C 1
ATOM 950 O O . ILE A 1 119 ? -5.833 -4.837 -14.145 1.00 83.19 119 ILE A O 1
ATOM 954 N N . ASP A 1 120 ? -7.090 -5.634 -12.467 1.00 83.25 120 ASP A N 1
ATOM 955 C CA . ASP A 1 120 ? -7.907 -4.438 -12.299 1.00 83.25 120 ASP A CA 1
ATOM 956 C C . ASP A 1 120 ? -7.414 -3.690 -11.056 1.00 83.25 120 ASP A C 1
ATOM 958 O O . ASP A 1 120 ? -7.759 -4.029 -9.918 1.00 83.25 120 ASP A O 1
ATOM 962 N N . LEU A 1 121 ? -6.555 -2.691 -11.286 1.00 81.88 121 LEU A N 1
ATOM 963 C CA . LEU A 1 121 ? -5.940 -1.900 -10.220 1.00 81.88 121 LEU A CA 1
ATOM 964 C C . LEU A 1 121 ? -6.968 -1.113 -9.403 1.00 81.88 121 LEU A C 1
ATOM 966 O O . LEU A 1 121 ? -6.780 -0.980 -8.200 1.00 81.88 121 LEU A O 1
ATOM 970 N N . GLU A 1 122 ? -8.043 -0.622 -10.022 1.00 80.50 122 GLU A N 1
ATOM 971 C CA . GLU A 1 122 ? -9.068 0.178 -9.337 1.00 80.50 122 GLU A CA 1
ATOM 972 C C . GLU A 1 122 ? -9.944 -0.686 -8.428 1.00 80.50 122 GLU A C 1
ATOM 974 O O . GLU A 1 122 ? -10.406 -0.244 -7.376 1.00 80.50 122 GLU A O 1
ATOM 979 N N . ARG A 1 123 ? -10.162 -1.946 -8.816 1.00 76.12 123 ARG A N 1
ATOM 980 C CA . ARG A 1 123 ? -10.903 -2.914 -7.999 1.00 76.12 123 ARG A CA 1
ATOM 981 C C . ARG A 1 123 ? -10.017 -3.688 -7.025 1.00 76.12 123 ARG A C 1
ATOM 983 O O . ARG A 1 123 ? -10.564 -4.415 -6.196 1.00 76.12 123 ARG A O 1
ATOM 990 N N . GLY A 1 124 ? -8.693 -3.576 -7.139 1.00 66.75 124 GLY A N 1
ATOM 991 C CA . GLY A 1 124 ? -7.735 -4.353 -6.349 1.00 66.75 124 GLY A CA 1
ATOM 992 C C . GLY A 1 124 ? -7.819 -5.861 -6.625 1.00 66.75 124 GLY A C 1
ATOM 993 O O . GLY A 1 124 ? -7.645 -6.671 -5.712 1.00 66.75 124 GLY A O 1
ATOM 994 N N . VAL A 1 125 ? -8.149 -6.260 -7.861 1.00 69.38 125 VAL A N 1
ATOM 995 C CA . VAL A 1 125 ? -8.354 -7.669 -8.247 1.00 69.38 125 VAL A CA 1
ATOM 996 C C . VAL A 1 125 ? -7.288 -8.116 -9.242 1.00 69.38 125 VAL A C 1
ATOM 998 O O . VAL A 1 125 ? -7.021 -7.436 -10.227 1.00 69.38 125 VAL A O 1
ATOM 1001 N N . ILE A 1 126 ? -6.724 -9.300 -8.995 1.00 66.50 126 ILE A N 1
ATOM 1002 C CA . ILE A 1 126 ? -5.882 -10.043 -9.939 1.00 66.50 126 ILE A CA 1
ATOM 1003 C C . ILE A 1 126 ? -6.648 -11.319 -10.317 1.00 66.50 126 ILE A C 1
ATOM 1005 O O . ILE A 1 126 ? -7.086 -12.048 -9.422 1.00 66.50 126 ILE A O 1
ATOM 1009 N N . SER A 1 127 ? -6.844 -11.543 -11.616 1.00 64.94 127 SER A N 1
ATOM 1010 C CA . SER A 1 127 ? -7.727 -12.555 -12.225 1.00 64.94 127 SER A CA 1
ATOM 1011 C C . SER A 1 127 ? -6.944 -13.679 -12.883 1.00 64.94 127 SER A C 1
ATOM 1013 O O . SER A 1 127 ? -5.920 -13.370 -13.529 1.00 64.94 127 SER A O 1
#

Secondary structure (DSSP, 8-state):
-----EEEETTTTEEEEPTT---------SS--HHHHHHHHHHTTTTT-PPEEESTTTTTT-GGG-TTTSTT---EEEE----------SS---TT--SHHHHHHHHHHHHHHHHTTTEETTTTEE-

Sequence (127 aa):
MTNGKVEFVKEVRREGAAPNSEFKVNVSLLNADFVDLGLLFSGMEIFTSTPILIGALKYRFNKKVGENRLRNLYLAGLLKFELKSFKPITGDFPSNVSSCYDMINVAREKLLEKYDKYIDLERGVIS

Foldseek 3Di:
DFQWDWDQDVVLRDIDTDPPTGDDDDDDDDPDDLLNVLLVCLLLLQVVQDWDQPQQVPCCPPVVCPPPNRHRPSPDDTDGDYCPDDDDPDDDDPPQPPDPVSSNVSSNVVNCVVQVVQDDSNVSGGD